Protein AF-A0AA43DAM7-F1 (afdb_monomer_lite)

Secondary structure (DSSP, 8-state):
-TT-PPPP------SS--TT-SGGG-SSTT---HHHHHHHHHS---SS---SSSSHHHHHHHHHHS--HHHH---SSSPPPPTT---HHHHHHHTT---EEEEE--SSSS--PPPTT-SEEEEESTT---SS--

Structure (mmCIF, N/CA/C/O backbone):
data_AF-A0AA43DAM7-F1
#
_entry.id   AF-A0AA43DAM7-F1
#
loop_
_atom_site.group_PDB
_atom_site.id
_atom_site.type_symbol
_atom_site.label_atom_id
_atom_site.label_alt_id
_atom_site.label_comp_id
_atom_site.label_asym_id
_atom_site.label_entity_id
_atom_site.label_seq_id
_atom_site.pdbx_PDB_ins_code
_atom_site.Cartn_x
_atom_site.Cartn_y
_atom_site.Cartn_z
_atom_site.occupancy
_atom_site.B_iso_or_equiv
_atom_site.auth_seq_id
_atom_site.auth_comp_id
_atom_site.auth_asym_id
_atom_site.auth_atom_id
_atom_site.pdbx_PDB_model_num
ATOM 1 N N . MET A 1 1 ? -21.806 -18.574 -2.318 1.00 52.06 1 MET A N 1
ATOM 2 C CA . MET A 1 1 ? -22.701 -18.144 -1.225 1.00 52.06 1 MET A CA 1
ATOM 3 C C . MET A 1 1 ? -23.691 -17.160 -1.81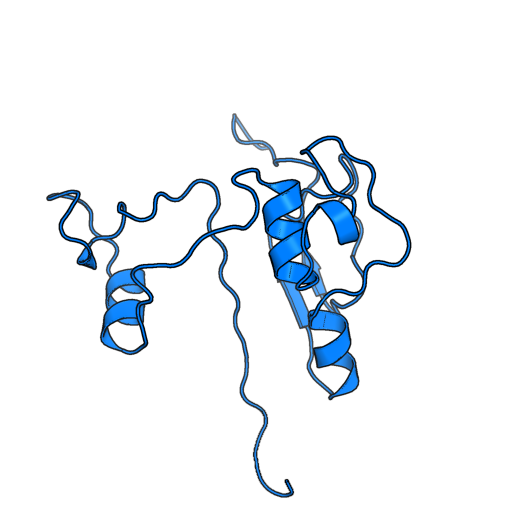8 1.00 52.06 1 MET A C 1
ATOM 5 O O . MET A 1 1 ? -23.328 -16.014 -2.046 1.00 52.06 1 MET A O 1
ATOM 9 N N . GLU A 1 2 ? -24.889 -17.624 -2.164 1.00 48.94 2 GLU A N 1
ATOM 10 C CA . GLU A 1 2 ? -25.984 -16.733 -2.562 1.00 48.94 2 GLU A CA 1
ATOM 11 C C . GLU A 1 2 ? -26.370 -15.842 -1.370 1.00 48.94 2 GLU A C 1
ATOM 13 O O . GLU A 1 2 ? -26.474 -16.324 -0.244 1.00 48.94 2 GLU A O 1
ATOM 18 N N . GLY A 1 3 ? -26.524 -14.535 -1.603 1.00 71.06 3 GLY A N 1
ATOM 19 C CA . GLY A 1 3 ? -27.057 -13.589 -0.613 1.00 71.06 3 GLY A CA 1
ATOM 20 C C . GLY A 1 3 ? -26.046 -12.773 0.207 1.00 71.06 3 GLY A C 1
ATOM 21 O O . GLY A 1 3 ? -26.466 -11.894 0.956 1.00 71.06 3 GLY A O 1
ATOM 22 N N . VAL A 1 4 ? -24.731 -12.978 0.064 1.00 78.06 4 VAL A N 1
ATOM 23 C CA . VAL A 1 4 ? -23.734 -12.118 0.734 1.00 78.06 4 VAL A CA 1
ATOM 24 C C . VAL A 1 4 ? -23.328 -10.979 -0.196 1.00 78.06 4 VAL A C 1
ATOM 26 O O . VAL A 1 4 ? -22.649 -11.203 -1.195 1.00 78.06 4 VAL A O 1
ATOM 29 N N . LYS A 1 5 ? -23.714 -9.742 0.145 1.00 84.25 5 LYS A N 1
ATOM 30 C CA . LYS A 1 5 ? -23.217 -8.545 -0.548 1.00 84.25 5 LYS A CA 1
ATOM 31 C C . LYS A 1 5 ? -21.695 -8.437 -0.337 1.00 84.25 5 LYS A C 1
ATOM 33 O O . LYS A 1 5 ? -21.269 -8.397 0.823 1.00 84.25 5 LYS A O 1
ATOM 38 N N . PRO A 1 6 ? -20.881 -8.364 -1.406 1.00 88.06 6 PRO A N 1
ATOM 39 C CA . PRO A 1 6 ? -19.442 -8.155 -1.284 1.00 88.06 6 PRO A CA 1
ATOM 40 C C . PRO A 1 6 ? -19.135 -6.890 -0.471 1.00 88.06 6 PRO A C 1
ATOM 42 O O . PRO A 1 6 ? -19.816 -5.870 -0.605 1.00 88.06 6 PRO A O 1
ATOM 45 N N . ARG A 1 7 ? -18.126 -6.955 0.405 1.00 94.81 7 ARG A N 1
ATOM 46 C CA . ARG A 1 7 ? -17.682 -5.789 1.183 1.00 94.81 7 ARG A CA 1
ATOM 47 C C . ARG A 1 7 ? -16.734 -4.943 0.350 1.00 94.81 7 ARG A C 1
ATOM 49 O O . ARG A 1 7 ? -15.878 -5.494 -0.335 1.00 94.81 7 ARG A O 1
ATOM 56 N N . ASN A 1 8 ? -16.829 -3.626 0.487 1.00 97.00 8 ASN A N 1
ATOM 57 C CA . ASN A 1 8 ? -15.812 -2.719 -0.035 1.00 97.00 8 ASN A CA 1
ATOM 58 C C . ASN A 1 8 ? -14.505 -2.901 0.748 1.00 97.00 8 ASN A C 1
ATOM 60 O O . ASN A 1 8 ? -14.533 -3.130 1.960 1.00 97.00 8 ASN A O 1
ATOM 64 N N . VAL A 1 9 ? -13.373 -2.771 0.060 1.00 97.12 9 VAL A N 1
ATOM 65 C CA . VAL A 1 9 ? -12.036 -2.868 0.653 1.00 97.12 9 VAL A CA 1
ATOM 66 C C . VAL A 1 9 ? -11.285 -1.581 0.341 1.00 97.12 9 VAL A C 1
ATOM 68 O O . VAL A 1 9 ? -11.194 -1.190 -0.817 1.00 97.12 9 VAL A O 1
ATOM 71 N N . ILE A 1 10 ? -10.745 -0.932 1.373 1.00 97.88 10 ILE A N 1
ATOM 72 C CA . ILE A 1 10 ? -9.830 0.204 1.234 1.00 97.88 10 ILE A CA 1
ATOM 73 C C . ILE A 1 10 ? -8.508 -0.221 1.862 1.00 97.88 10 ILE A C 1
ATOM 75 O O . ILE A 1 10 ? -8.455 -0.514 3.056 1.00 97.88 10 ILE A O 1
ATOM 79 N N . PHE A 1 11 ? -7.454 -0.273 1.051 1.00 97.88 11 PHE A N 1
ATOM 80 C CA . PHE A 1 11 ? -6.104 -0.577 1.507 1.00 97.88 11 PHE A CA 1
ATOM 81 C C . PHE A 1 11 ? -5.296 0.718 1.608 1.00 97.88 11 PHE A C 1
ATOM 83 O O . PHE A 1 11 ? -5.066 1.387 0.604 1.00 97.88 11 PHE A O 1
ATOM 90 N N . ILE A 1 12 ? -4.891 1.079 2.826 1.00 97.69 12 ILE A N 1
ATOM 91 C CA . ILE A 1 12 ? -4.122 2.296 3.107 1.00 97.69 12 ILE A CA 1
ATOM 92 C C . ILE A 1 12 ? -2.698 1.881 3.463 1.00 97.69 12 ILE A C 1
ATOM 94 O O . ILE A 1 12 ? -2.491 1.159 4.437 1.00 97.69 12 ILE A O 1
ATOM 98 N N . LEU A 1 13 ? -1.726 2.361 2.689 1.00 97.06 13 LEU A N 1
ATOM 99 C CA . LEU A 1 13 ? -0.305 2.111 2.910 1.00 97.06 13 LEU A CA 1
ATOM 100 C C . LEU A 1 13 ? 0.435 3.438 3.086 1.00 97.06 13 LEU A C 1
ATOM 102 O O . LEU A 1 13 ? 0.526 4.235 2.153 1.00 97.06 13 LEU A O 1
ATOM 106 N N . SER A 1 14 ? 0.981 3.658 4.277 1.00 95.62 14 SER A N 1
ATOM 107 C CA . SER A 1 14 ? 1.918 4.748 4.560 1.00 95.62 14 SER A CA 1
ATOM 108 C C . SER A 1 14 ? 3.338 4.384 4.113 1.00 95.62 14 SER A C 1
ATOM 110 O O . SER A 1 14 ? 3.696 3.207 4.102 1.00 95.62 14 SER A O 1
ATOM 112 N N . ASP A 1 15 ? 4.159 5.386 3.799 1.00 94.31 15 ASP A N 1
ATOM 113 C CA . ASP A 1 15 ? 5.580 5.207 3.464 1.00 94.31 15 ASP A CA 1
ATOM 114 C C . ASP A 1 15 ? 6.468 5.723 4.605 1.00 94.31 15 ASP A C 1
ATOM 116 O O . ASP A 1 15 ? 6.137 6.737 5.220 1.00 94.31 15 ASP A O 1
ATOM 120 N N . ASP A 1 16 ? 7.539 4.994 4.925 1.00 94.06 16 ASP A N 1
ATOM 121 C CA . ASP A 1 16 ? 8.485 5.254 6.031 1.00 94.06 16 ASP A CA 1
ATOM 122 C C . ASP A 1 16 ? 7.869 5.504 7.427 1.00 94.06 16 ASP A C 1
ATOM 124 O O . ASP A 1 16 ? 8.524 5.974 8.365 1.00 94.06 16 ASP A O 1
ATOM 128 N N . HIS A 1 17 ? 6.603 5.130 7.620 1.00 95.94 17 HIS A N 1
ATOM 129 C CA . HIS A 1 17 ? 5.926 5.253 8.905 1.00 95.94 17 HIS A CA 1
ATOM 130 C C . HIS A 1 17 ? 6.406 4.163 9.866 1.00 95.94 17 HIS A C 1
ATOM 132 O O . HIS A 1 17 ? 6.115 2.978 9.707 1.00 95.94 17 HIS A O 1
ATOM 138 N N . ARG A 1 18 ? 7.130 4.571 10.908 1.00 94.94 18 ARG A N 1
ATOM 139 C CA . ARG A 1 18 ? 7.566 3.679 11.987 1.00 94.94 18 ARG A CA 1
ATOM 140 C C . ARG A 1 18 ? 6.392 3.036 12.733 1.00 94.94 18 ARG A C 1
ATOM 142 O O . ARG A 1 18 ? 5.425 3.706 13.091 1.00 94.94 18 ARG A O 1
ATOM 149 N N . PHE A 1 19 ? 6.564 1.767 13.102 1.00 95.00 19 PHE A N 1
ATOM 150 C CA . PHE A 1 19 ? 5.578 0.971 13.846 1.00 95.00 19 PHE A CA 1
ATOM 151 C C . PHE A 1 19 ? 5.177 1.561 15.212 1.00 95.00 19 PHE A C 1
ATOM 153 O O . PHE A 1 19 ? 4.115 1.234 15.735 1.00 95.00 19 PHE A O 1
ATOM 160 N N . ASP A 1 20 ? 6.025 2.392 15.823 1.00 95.19 20 ASP A N 1
ATOM 161 C CA . ASP A 1 20 ? 5.788 2.998 17.134 1.00 95.19 20 ASP A CA 1
ATOM 162 C C . ASP A 1 20 ? 5.254 4.435 17.060 1.00 95.19 20 ASP A C 1
ATOM 164 O O . ASP A 1 20 ? 4.887 5.003 18.087 1.00 95.19 20 ASP A O 1
ATOM 168 N N . PHE A 1 21 ? 5.146 5.015 15.864 1.00 97.12 21 PHE A N 1
ATOM 169 C CA . PHE A 1 21 ? 4.784 6.417 15.668 1.00 97.12 21 PHE A CA 1
ATOM 170 C C . PHE A 1 21 ? 3.278 6.595 15.430 1.00 97.12 21 PHE A C 1
ATOM 172 O O . PHE A 1 21 ? 2.851 7.198 14.452 1.00 97.12 21 PHE A O 1
ATOM 179 N N . MET A 1 22 ? 2.448 6.057 16.324 1.00 96.81 22 MET A N 1
ATOM 180 C CA . MET A 1 22 ? 0.989 6.240 16.333 1.00 96.81 22 MET A CA 1
ATOM 181 C C . MET A 1 22 ? 0.534 6.537 17.764 1.00 96.81 22 MET A C 1
ATOM 183 O O . MET A 1 22 ? 1.056 5.946 18.705 1.00 96.81 22 MET A O 1
ATOM 187 N N . GLY A 1 23 ? -0.426 7.443 17.946 1.00 97.62 23 GLY A N 1
ATOM 188 C CA . GLY A 1 23 ? -0.879 7.933 19.253 1.00 97.62 23 GLY A CA 1
ATOM 189 C C . GLY A 1 23 ? -1.267 6.810 20.216 1.00 97.62 23 GLY A C 1
ATOM 190 O O . GLY A 1 23 ? -0.796 6.778 21.353 1.00 97.62 23 GLY A O 1
ATOM 191 N N . PHE A 1 24 ? -2.033 5.822 19.742 1.00 96.88 24 PHE A N 1
ATOM 192 C CA . PHE A 1 24 ? -2.459 4.683 20.564 1.00 96.88 24 PHE A CA 1
ATOM 193 C C . PHE A 1 24 ? -1.310 3.788 21.074 1.00 96.88 24 PHE A C 1
ATOM 195 O O . PHE A 1 24 ? -1.527 3.004 21.999 1.00 96.88 24 PHE A O 1
ATOM 202 N N . THR A 1 25 ? -0.092 3.874 20.517 1.00 96.56 25 THR A N 1
ATOM 203 C CA . THR A 1 25 ? 1.062 3.099 21.017 1.00 96.56 25 THR A CA 1
ATOM 204 C C . THR A 1 25 ? 1.627 3.678 22.315 1.00 96.56 25 THR A C 1
ATOM 206 O O . THR A 1 25 ? 2.347 2.979 23.033 1.00 96.56 25 THR A O 1
ATOM 209 N N . GLY A 1 26 ? 1.353 4.958 22.599 1.00 96.50 26 GLY A N 1
ATOM 210 C CA . GLY A 1 26 ? 1.883 5.688 23.751 1.00 96.50 26 GLY A CA 1
ATOM 211 C C . GLY A 1 26 ? 3.402 5.907 23.733 1.00 96.50 26 GLY A C 1
ATOM 212 O O . GLY A 1 26 ? 3.965 6.306 24.750 1.00 96.50 26 GLY A O 1
ATOM 213 N N . LYS A 1 27 ? 4.096 5.631 22.618 1.00 96.94 27 LYS A N 1
ATOM 214 C CA . LYS A 1 27 ? 5.569 5.718 22.534 1.00 96.94 27 LYS A CA 1
ATOM 215 C C . LYS A 1 27 ? 6.089 7.136 22.328 1.00 96.94 27 LYS A C 1
ATOM 217 O O . LYS A 1 27 ? 7.190 7.446 22.773 1.00 96.94 27 LYS A O 1
ATOM 222 N N . VAL A 1 28 ? 5.296 7.996 21.693 1.00 97.50 28 VAL A N 1
ATOM 223 C CA . VAL A 1 28 ? 5.614 9.411 21.476 1.00 97.50 28 VAL A CA 1
ATOM 224 C C . VAL A 1 28 ? 4.561 10.255 22.204 1.00 97.50 28 VAL A C 1
ATOM 226 O O . VAL A 1 28 ? 3.445 10.368 21.701 1.00 97.50 28 VAL A O 1
ATOM 229 N N . PRO A 1 29 ? 4.871 10.842 23.380 1.00 95.81 29 PRO A N 1
ATOM 230 C CA . PRO A 1 29 ? 3.854 11.405 24.281 1.00 95.81 29 PRO A CA 1
ATOM 231 C C . PRO A 1 29 ? 2.983 12.523 23.696 1.00 95.81 29 PRO A C 1
ATOM 233 O O . PRO A 1 29 ? 1.854 12.727 24.131 1.00 95.81 29 PRO A O 1
ATOM 236 N N . TRP A 1 30 ? 3.509 13.271 22.727 1.00 96.94 30 TRP A N 1
ATOM 237 C CA . TRP A 1 30 ? 2.831 14.412 22.106 1.00 96.94 30 TRP A CA 1
ATOM 238 C C . TRP A 1 30 ? 2.140 14.065 20.781 1.00 96.94 30 TRP A C 1
ATOM 240 O O . TRP A 1 30 ? 1.457 14.918 20.210 1.00 96.94 30 TRP A O 1
ATOM 250 N N . LEU A 1 31 ? 2.315 12.843 20.271 1.00 97.94 31 LEU A N 1
ATOM 251 C CA . LEU A 1 31 ? 1.796 12.451 18.969 1.00 97.94 31 LEU A CA 1
ATOM 252 C C . LEU A 1 31 ? 0.285 12.213 19.030 1.00 97.94 31 LEU A C 1
ATOM 254 O O . LEU A 1 31 ? -0.206 11.429 19.838 1.00 97.94 31 LEU A O 1
ATOM 258 N N . LYS A 1 32 ? -0.449 12.865 18.126 1.00 97.69 32 LYS A N 1
ATOM 259 C CA . LYS A 1 32 ? -1.900 12.717 17.989 1.00 97.69 32 LYS A CA 1
ATOM 260 C C . LYS A 1 32 ? -2.233 12.182 16.602 1.00 97.69 32 LYS A C 1
ATOM 262 O O . LYS A 1 32 ? -2.019 12.875 15.612 1.00 97.69 32 LYS A O 1
ATOM 267 N N . THR A 1 33 ? -2.804 10.981 16.537 1.00 98.06 33 THR A N 1
ATOM 268 C CA . THR A 1 33 ? -3.259 10.350 15.286 1.00 98.06 33 THR A CA 1
ATOM 269 C C . THR A 1 33 ? -4.706 9.871 15.420 1.00 98.06 33 THR A C 1
ATOM 271 O O . THR A 1 33 ? -4.974 8.681 15.261 1.00 98.06 33 THR A O 1
ATOM 274 N N . PRO A 1 34 ? -5.673 10.772 15.690 1.00 98.12 34 PRO A N 1
ATOM 275 C CA . PRO A 1 34 ? -7.020 10.391 16.132 1.00 98.12 34 PRO A CA 1
ATOM 276 C C . PRO A 1 34 ? -7.742 9.431 15.173 1.00 98.12 34 PRO A C 1
ATOM 278 O O . PRO A 1 34 ? -8.479 8.556 15.617 1.00 98.12 34 PRO A O 1
ATOM 281 N N . ASN A 1 35 ? -7.500 9.541 13.863 1.00 98.31 35 ASN A N 1
ATOM 282 C CA . ASN A 1 35 ? -8.085 8.635 12.872 1.00 98.31 35 ASN A CA 1
ATOM 283 C C . ASN A 1 35 ? -7.468 7.227 12.910 1.00 98.31 35 ASN A C 1
ATOM 285 O O . ASN A 1 35 ? -8.198 6.247 12.796 1.00 98.31 35 ASN A O 1
ATOM 289 N N . MET A 1 36 ? -6.152 7.109 13.106 1.00 97.69 36 MET A N 1
ATOM 290 C CA . MET A 1 36 ? -5.486 5.808 13.254 1.00 97.69 36 MET A CA 1
ATOM 291 C C . MET A 1 36 ? -5.826 5.167 14.600 1.00 97.69 36 MET A C 1
ATOM 293 O O . MET A 1 36 ? -6.082 3.969 14.666 1.00 97.69 36 MET A O 1
ATOM 297 N N . ASP A 1 37 ? -5.908 5.980 15.654 1.00 98.06 37 ASP A N 1
ATOM 298 C CA . ASP A 1 37 ? -6.307 5.537 16.989 1.00 98.06 37 ASP A CA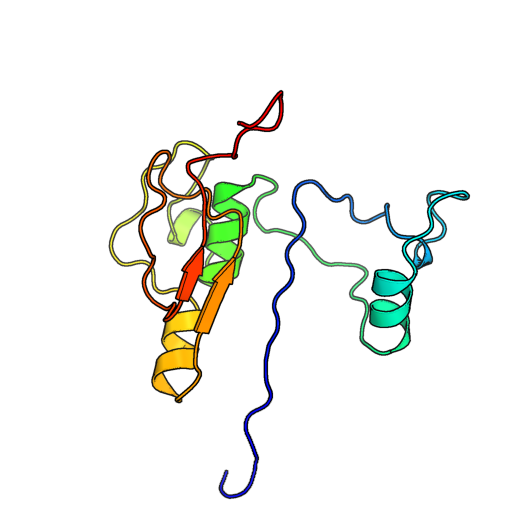 1
ATOM 299 C C . ASP A 1 37 ? -7.744 4.991 16.963 1.00 98.06 37 ASP A C 1
ATOM 301 O O . ASP A 1 37 ? -8.035 3.961 17.572 1.00 98.06 37 ASP A O 1
ATOM 305 N N . ARG A 1 38 ? -8.635 5.630 16.189 1.00 98.44 38 ARG A N 1
ATOM 306 C CA . ARG A 1 38 ? -9.992 5.135 15.937 1.00 98.44 38 ARG A CA 1
ATOM 307 C C . ARG A 1 38 ? -9.990 3.791 15.209 1.00 98.44 38 ARG A C 1
ATOM 309 O O . ARG A 1 38 ? -10.677 2.881 15.659 1.00 98.44 38 ARG A O 1
ATOM 316 N N . LEU A 1 39 ? -9.197 3.637 14.143 1.00 97.69 39 LEU A N 1
ATOM 317 C CA . LEU A 1 39 ? -9.068 2.359 13.423 1.00 97.69 39 LEU A CA 1
ATOM 318 C C . LEU A 1 39 ? -8.556 1.233 14.335 1.00 97.69 39 LEU A C 1
ATOM 320 O O . LEU A 1 39 ? -9.069 0.120 14.273 1.00 97.69 39 LEU A O 1
ATOM 324 N N . ALA A 1 40 ? -7.586 1.520 15.207 1.00 97.00 40 ALA A N 1
ATOM 325 C CA . ALA A 1 40 ? -7.069 0.547 16.165 1.00 97.00 40 ALA A CA 1
ATOM 326 C C . ALA A 1 40 ? -8.111 0.162 17.232 1.00 97.00 40 ALA A C 1
ATOM 328 O O . ALA A 1 40 ? -8.195 -1.003 17.610 1.00 97.00 40 ALA A O 1
ATOM 329 N N . LYS A 1 41 ? -8.914 1.127 17.702 1.00 98.06 41 LYS A N 1
ATOM 330 C CA . LYS A 1 41 ? -9.962 0.916 18.715 1.00 98.06 41 LYS A CA 1
ATOM 331 C C . LYS A 1 41 ? -11.191 0.179 18.172 1.00 98.06 41 LYS A C 1
ATOM 333 O O . LYS A 1 41 ? -11.777 -0.625 18.889 1.00 98.06 41 LYS A O 1
ATOM 338 N N . GLU A 1 42 ? -11.612 0.495 16.950 1.00 98.50 42 GLU A N 1
ATOM 339 C CA . GLU A 1 42 ? -12.821 -0.053 16.310 1.00 98.50 42 GLU A CA 1
ATOM 340 C C . GLU A 1 42 ? -12.534 -1.318 15.481 1.00 98.50 42 GLU A C 1
ATOM 342 O O . GLU A 1 42 ? -13.464 -1.972 15.009 1.00 98.50 42 GLU A O 1
ATOM 347 N N . GLY A 1 43 ? -11.257 -1.660 15.291 1.00 97.06 43 GLY A N 1
ATOM 348 C CA . GLY A 1 43 ? -10.805 -2.775 14.467 1.00 97.06 43 GLY A CA 1
ATOM 349 C C . GLY A 1 43 ? -9.873 -3.733 15.205 1.00 97.06 43 GLY A C 1
ATOM 350 O O . GLY A 1 43 ? -10.066 -4.056 16.376 1.00 97.06 43 GLY A O 1
ATOM 351 N N . ALA A 1 44 ? -8.862 -4.219 14.486 1.00 97.00 44 ALA A N 1
ATOM 352 C CA . ALA A 1 44 ? -7.845 -5.118 15.012 1.00 97.00 44 ALA A CA 1
ATOM 353 C C . ALA A 1 44 ? -6.451 -4.509 14.831 1.00 97.00 44 ALA A C 1
ATOM 355 O O . ALA A 1 44 ? -6.124 -3.992 13.763 1.00 97.00 44 ALA A O 1
ATOM 356 N N . TYR A 1 45 ? -5.619 -4.616 15.867 1.00 95.81 45 TYR A N 1
ATOM 357 C CA . TYR A 1 45 ? -4.222 -4.195 15.840 1.00 95.81 45 TYR A CA 1
ATOM 358 C C . TYR A 1 45 ? -3.288 -5.400 15.963 1.00 95.81 45 TYR A C 1
ATOM 360 O O . TYR A 1 45 ? -3.327 -6.147 16.942 1.00 95.81 45 TYR A O 1
ATOM 368 N N . PHE A 1 46 ? -2.404 -5.556 14.981 1.00 96.56 46 PHE A N 1
ATOM 369 C CA . PHE A 1 46 ? -1.414 -6.625 14.937 1.00 96.56 46 PHE A CA 1
ATOM 370 C C . PHE A 1 46 ? -0.055 -6.097 15.396 1.00 96.56 46 PHE A C 1
ATOM 372 O O . PHE A 1 46 ? 0.720 -5.558 14.606 1.00 96.56 46 PHE A O 1
ATOM 379 N N . ARG A 1 47 ? 0.252 -6.288 16.684 1.00 94.06 47 ARG A N 1
ATOM 380 C CA . ARG A 1 47 ? 1.506 -5.824 17.308 1.00 94.06 47 ARG A CA 1
ATOM 381 C C . ARG A 1 47 ? 2.772 -6.350 16.620 1.00 94.06 47 ARG A C 1
ATOM 383 O O . ARG A 1 47 ? 3.790 -5.671 16.633 1.00 94.06 47 ARG A O 1
ATOM 390 N N . ASN A 1 48 ? 2.699 -7.552 16.052 1.00 96.25 48 ASN A N 1
ATOM 391 C CA . ASN A 1 48 ? 3.822 -8.256 15.438 1.00 96.25 48 ASN A CA 1
ATOM 392 C C . ASN A 1 48 ? 3.574 -8.429 13.933 1.00 96.25 48 ASN A C 1
ATOM 394 O O . ASN A 1 48 ? 3.351 -9.541 13.461 1.00 96.25 48 ASN A O 1
ATOM 398 N N . THR A 1 49 ? 3.572 -7.315 13.200 1.00 95.81 49 THR A N 1
ATOM 399 C CA . THR A 1 49 ? 3.477 -7.300 11.733 1.00 95.81 49 THR A CA 1
ATOM 400 C C . THR A 1 49 ? 4.833 -6.928 11.156 1.00 95.81 49 THR A C 1
ATOM 402 O O . THR A 1 49 ? 5.415 -5.923 11.561 1.00 95.81 49 THR A O 1
ATOM 405 N N . PHE A 1 50 ? 5.332 -7.721 10.212 1.00 97.00 50 PHE A N 1
ATOM 406 C CA . PHE A 1 50 ? 6.648 -7.526 9.612 1.00 97.00 50 PHE A CA 1
ATOM 407 C C . PHE A 1 50 ? 6.534 -7.491 8.094 1.00 97.00 50 PHE A C 1
ATOM 409 O O . PHE A 1 50 ? 5.790 -8.269 7.499 1.00 97.00 50 PHE A O 1
ATOM 416 N N . VAL A 1 51 ? 7.308 -6.606 7.473 1.00 96.62 51 VAL A N 1
ATOM 417 C CA . VAL A 1 51 ? 7.574 -6.673 6.036 1.00 96.62 51 VAL A CA 1
ATOM 418 C C . VAL A 1 51 ? 8.609 -7.761 5.763 1.00 96.62 51 VAL A C 1
ATOM 420 O O . VAL A 1 51 ? 9.493 -8.014 6.580 1.00 96.62 51 VAL A O 1
ATOM 423 N N . THR A 1 52 ? 8.517 -8.394 4.600 1.00 95.75 52 THR A N 1
ATOM 424 C CA . THR A 1 52 ? 9.491 -9.393 4.131 1.00 95.75 52 THR A CA 1
ATOM 425 C C . THR A 1 52 ? 10.829 -8.756 3.750 1.00 95.75 52 THR A C 1
ATOM 427 O O . THR A 1 52 ? 11.871 -9.402 3.803 1.00 95.75 52 THR A O 1
ATOM 430 N N . THR A 1 53 ? 10.818 -7.482 3.355 1.00 95.25 53 THR A N 1
ATOM 431 C CA . THR A 1 53 ? 12.004 -6.687 3.026 1.00 95.25 53 THR A CA 1
ATOM 432 C C . THR A 1 53 ? 11.743 -5.235 3.414 1.00 95.25 53 THR A C 1
ATOM 434 O O . THR A 1 53 ? 10.747 -4.648 2.998 1.00 95.25 53 THR A O 1
ATOM 437 N N . SER A 1 54 ? 12.625 -4.639 4.218 1.00 95.31 54 SER A N 1
ATOM 438 C CA . SER A 1 54 ? 12.505 -3.259 4.709 1.00 95.31 54 SER A CA 1
ATOM 439 C C . SER A 1 54 ? 13.016 -2.236 3.687 1.00 95.31 54 SER A C 1
ATOM 441 O O . SER A 1 54 ? 13.932 -1.468 3.971 1.00 95.31 54 SER A O 1
ATOM 443 N N . LEU A 1 55 ? 12.452 -2.276 2.477 1.00 94.25 55 LEU A N 1
ATOM 444 C CA . LEU A 1 55 ? 12.761 -1.374 1.366 1.00 94.25 55 LEU A CA 1
ATOM 445 C C . LEU A 1 55 ? 11.513 -1.189 0.478 1.00 94.25 55 LEU A C 1
ATOM 447 O O . LEU A 1 55 ? 10.714 -2.114 0.335 1.00 94.25 55 LEU A O 1
ATOM 451 N N . CYS A 1 56 ? 11.323 0.005 -0.090 1.00 93.06 56 CYS A N 1
ATOM 452 C CA . CYS A 1 56 ? 10.048 0.439 -0.671 1.00 93.06 56 CYS A CA 1
ATOM 453 C C . CYS A 1 56 ? 9.515 -0.484 -1.785 1.00 93.06 56 CYS A C 1
ATOM 455 O O . CYS A 1 56 ? 8.432 -1.049 -1.636 1.00 93.06 56 CYS A O 1
ATOM 457 N N . SER A 1 57 ? 10.242 -0.627 -2.898 1.00 94.06 57 SER A N 1
ATOM 458 C CA . SER A 1 57 ? 9.812 -1.418 -4.061 1.00 94.06 57 SER A CA 1
ATOM 459 C C . SER A 1 57 ? 9.607 -2.904 -3.738 1.00 94.06 57 SER A C 1
ATOM 461 O O . SER A 1 57 ? 8.516 -3.406 -4.020 1.00 94.06 57 SER A O 1
ATOM 463 N N . PRO A 1 58 ? 10.553 -3.618 -3.088 1.00 95.25 58 PRO A N 1
ATOM 464 C CA . PRO A 1 58 ? 10.341 -5.024 -2.739 1.00 95.25 58 PRO A CA 1
ATOM 465 C C . PRO A 1 58 ? 9.184 -5.226 -1.750 1.00 95.25 58 PRO A C 1
ATOM 467 O O . PRO A 1 58 ? 8.411 -6.168 -1.904 1.00 95.25 58 PRO A O 1
ATOM 470 N N . SER A 1 59 ? 9.003 -4.329 -0.770 1.00 96.69 59 SER A N 1
ATOM 471 C CA . SER A 1 59 ? 7.877 -4.404 0.173 1.00 96.69 59 SER A CA 1
ATOM 472 C C . SER A 1 59 ? 6.527 -4.251 -0.538 1.00 96.69 59 SER A C 1
ATOM 474 O O . SER A 1 59 ? 5.615 -5.055 -0.331 1.00 96.69 59 SER A O 1
ATOM 476 N N . ARG A 1 60 ? 6.403 -3.265 -1.442 1.00 95.94 60 ARG A N 1
ATOM 477 C CA . ARG A 1 60 ? 5.190 -3.049 -2.252 1.00 95.94 60 ARG A CA 1
ATOM 478 C C . ARG A 1 60 ? 4.902 -4.244 -3.163 1.00 95.94 60 ARG A C 1
ATOM 480 O O . ARG A 1 60 ? 3.757 -4.691 -3.215 1.00 95.94 60 ARG A O 1
ATOM 487 N N . ALA A 1 61 ? 5.928 -4.803 -3.805 1.00 95.69 61 ALA A N 1
ATOM 488 C CA . ALA A 1 61 ? 5.803 -6.006 -4.626 1.00 95.69 61 ALA A CA 1
ATOM 489 C C . ALA A 1 61 ? 5.279 -7.193 -3.808 1.00 95.69 61 ALA A C 1
ATOM 491 O O . ALA A 1 61 ? 4.328 -7.857 -4.228 1.00 95.69 61 ALA A O 1
ATOM 492 N N . SER A 1 62 ? 5.834 -7.421 -2.613 1.00 97.19 62 SER A N 1
ATOM 493 C CA . SER A 1 62 ? 5.378 -8.479 -1.706 1.00 97.19 62 SER A CA 1
ATOM 494 C C . SER A 1 62 ? 3.919 -8.282 -1.273 1.00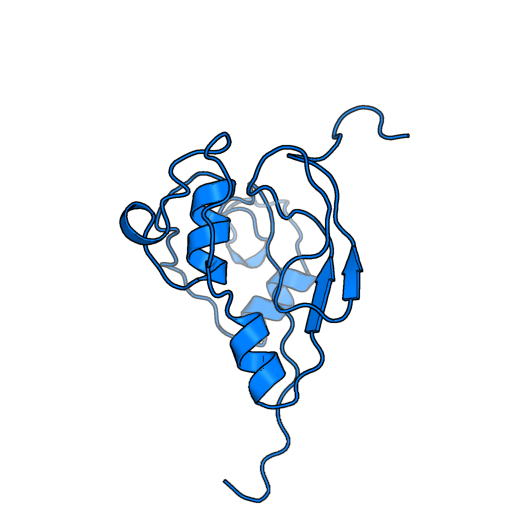 97.19 62 SER A C 1
ATOM 496 O O . SER A 1 62 ? 3.144 -9.233 -1.303 1.00 97.19 62 SER A O 1
ATOM 498 N N . ILE A 1 63 ? 3.505 -7.053 -0.939 1.00 97.25 63 ILE A N 1
ATOM 499 C CA . ILE A 1 63 ? 2.108 -6.732 -0.588 1.00 97.25 63 ILE A CA 1
ATOM 500 C C . ILE A 1 63 ? 1.160 -7.023 -1.756 1.00 97.25 63 ILE A C 1
ATOM 502 O O . ILE A 1 63 ? 0.104 -7.625 -1.569 1.00 97.25 63 ILE A O 1
ATOM 506 N N . LEU A 1 64 ? 1.519 -6.581 -2.962 1.00 96.69 64 LEU A N 1
ATOM 507 C CA . LEU A 1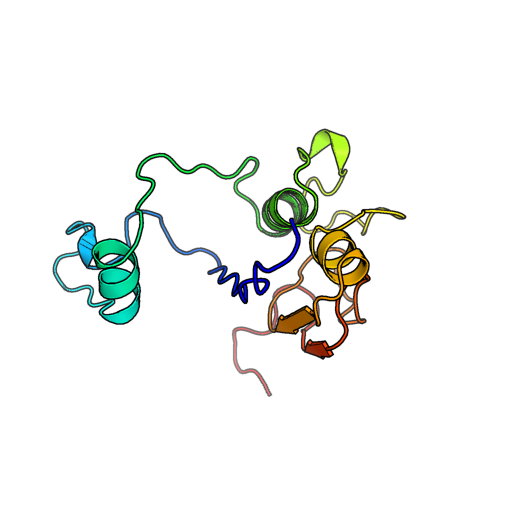 64 ? 0.633 -6.656 -4.120 1.00 96.69 64 LEU A CA 1
ATOM 508 C C . LEU A 1 64 ? 0.527 -8.069 -4.691 1.00 96.69 64 LEU A C 1
ATOM 510 O O . LEU A 1 64 ? -0.531 -8.428 -5.198 1.00 96.69 64 LEU A O 1
ATOM 514 N N . THR A 1 65 ? 1.594 -8.864 -4.617 1.00 97.19 65 THR A N 1
ATOM 515 C CA . THR A 1 65 ? 1.648 -10.215 -5.203 1.00 97.19 65 THR A CA 1
ATOM 516 C C . THR A 1 65 ? 1.423 -11.333 -4.186 1.00 97.19 65 THR A C 1
ATOM 518 O O . THR A 1 65 ? 1.045 -12.437 -4.571 1.00 97.19 65 THR A O 1
ATOM 521 N N . GLY A 1 66 ? 1.657 -11.075 -2.896 1.00 97.31 66 GLY A N 1
ATOM 522 C CA . GLY A 1 66 ? 1.682 -12.104 -1.852 1.00 97.31 66 GLY A CA 1
ATOM 523 C C . GLY A 1 66 ? 2.925 -13.003 -1.891 1.00 97.31 66 GLY A C 1
ATOM 524 O O . GLY A 1 66 ? 2.928 -14.060 -1.264 1.00 97.31 66 GLY A O 1
ATOM 525 N N . LEU A 1 67 ? 3.964 -12.620 -2.639 1.00 96.88 67 LEU A N 1
ATOM 526 C CA . LEU A 1 67 ? 5.183 -13.404 -2.842 1.00 96.88 67 LEU A CA 1
ATOM 527 C C . LEU A 1 67 ? 6.376 -12.811 -2.078 1.00 96.88 67 LEU A C 1
ATOM 529 O O . LEU A 1 67 ? 6.382 -11.632 -1.742 1.00 96.88 67 LEU A O 1
ATOM 533 N N . TYR A 1 68 ? 7.418 -13.613 -1.849 1.00 97.12 68 TYR A N 1
ATOM 534 C CA . TYR A 1 68 ? 8.712 -13.119 -1.365 1.00 97.12 68 TYR A CA 1
ATOM 535 C C . TYR A 1 68 ? 9.556 -12.544 -2.513 1.00 97.12 68 TYR A C 1
ATOM 537 O O . TYR A 1 68 ? 9.370 -12.902 -3.679 1.00 97.12 68 TYR A O 1
ATOM 545 N N . SER A 1 69 ? 10.553 -11.720 -2.177 1.00 95.06 69 SER A N 1
ATOM 546 C CA . SER A 1 69 ? 11.412 -11.037 -3.157 1.00 95.06 69 SER A CA 1
ATOM 547 C C . SER A 1 69 ? 12.209 -11.957 -4.072 1.00 95.06 69 SER A C 1
ATOM 549 O O . SER A 1 69 ? 12.388 -11.639 -5.243 1.00 95.06 69 SER A O 1
ATOM 551 N N . HIS A 1 70 ? 12.603 -13.141 -3.602 1.00 94.12 70 HIS A N 1
ATOM 552 C CA . HIS A 1 70 ? 13.248 -14.140 -4.457 1.00 94.12 70 HIS A CA 1
ATOM 553 C C . HIS A 1 70 ? 12.297 -14.745 -5.507 1.00 94.12 70 HIS A C 1
ATOM 555 O O . HIS A 1 70 ? 12.765 -15.302 -6.493 1.00 94.12 70 HIS A O 1
ATOM 561 N N . THR A 1 71 ? 10.977 -14.653 -5.308 1.00 95.56 71 THR A N 1
ATOM 562 C CA . THR A 1 71 ? 9.969 -15.146 -6.257 1.00 95.56 71 THR A CA 1
ATOM 563 C C . THR A 1 71 ? 9.516 -14.045 -7.210 1.00 95.56 71 THR A C 1
ATOM 565 O O . THR A 1 71 ? 9.435 -14.279 -8.410 1.00 95.56 71 THR A O 1
ATOM 568 N N . HIS A 1 72 ? 9.223 -12.846 -6.691 1.00 94.94 72 HIS A N 1
ATOM 569 C CA . HIS A 1 72 ? 8.761 -11.725 -7.513 1.00 94.94 72 HIS A CA 1
ATOM 570 C C . HIS A 1 72 ? 9.895 -10.875 -8.098 1.00 94.94 72 HIS A C 1
ATOM 572 O O . HIS A 1 72 ? 9.596 -9.892 -8.750 1.00 94.94 72 HIS A O 1
ATOM 578 N N . THR A 1 73 ? 11.163 -11.176 -7.803 1.00 94.19 73 THR A N 1
ATOM 579 C CA . THR A 1 73 ? 12.405 -10.606 -8.380 1.00 94.19 73 THR A CA 1
ATOM 580 C C . THR A 1 73 ? 12.635 -9.087 -8.304 1.00 94.19 73 THR A C 1
ATOM 582 O O . THR A 1 73 ? 13.745 -8.636 -8.576 1.00 94.19 73 THR A O 1
ATOM 585 N N . VAL A 1 74 ? 11.670 -8.286 -7.845 1.00 93.62 74 VAL A N 1
ATOM 586 C CA . VAL A 1 74 ? 11.898 -6.908 -7.366 1.00 93.62 74 VAL A CA 1
ATOM 587 C C . VAL A 1 74 ? 12.730 -6.968 -6.080 1.00 93.62 74 VAL A C 1
ATOM 589 O O . VAL A 1 74 ? 12.178 -7.149 -4.998 1.00 93.62 74 VAL A O 1
ATOM 592 N N . VAL A 1 75 ? 14.057 -6.897 -6.190 1.00 92.69 75 VAL A N 1
ATOM 593 C CA . VAL A 1 75 ? 14.992 -7.088 -5.059 1.00 92.69 75 VAL A CA 1
ATOM 594 C C . VAL A 1 75 ? 15.492 -5.785 -4.433 1.00 92.69 75 VAL A C 1
ATOM 596 O O . VAL A 1 75 ? 15.895 -5.783 -3.273 1.00 92.69 75 VAL A O 1
ATOM 599 N N . ASP A 1 76 ? 15.420 -4.675 -5.164 1.00 92.31 76 ASP A N 1
ATOM 600 C CA . ASP A 1 76 ? 15.775 -3.337 -4.694 1.00 92.31 76 ASP A CA 1
ATOM 601 C C . ASP A 1 76 ? 14.884 -2.262 -5.355 1.00 92.31 76 ASP A C 1
ATOM 603 O O . ASP A 1 7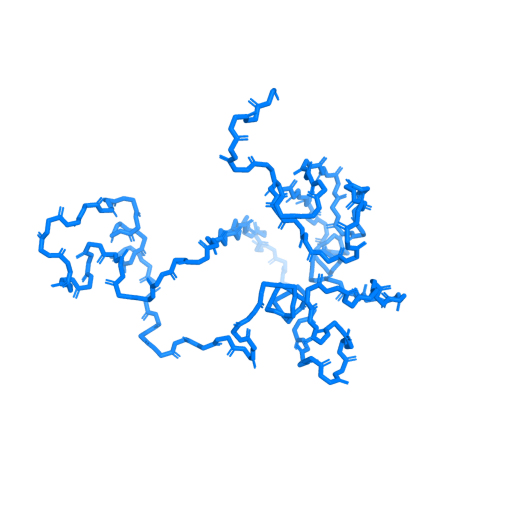6 ? 13.900 -2.587 -6.022 1.00 92.31 76 ASP A O 1
ATOM 607 N N . ASN A 1 77 ? 15.191 -0.978 -5.134 1.00 90.44 77 ASN A N 1
ATOM 608 C CA . ASN A 1 77 ? 14.411 0.142 -5.680 1.00 90.44 77 ASN A CA 1
ATOM 609 C C . ASN A 1 77 ? 14.731 0.489 -7.148 1.00 90.44 77 ASN A C 1
ATOM 611 O O . ASN A 1 77 ? 14.112 1.393 -7.702 1.00 90.44 77 ASN A O 1
ATOM 615 N N . GLN A 1 78 ? 15.731 -0.152 -7.749 1.00 88.56 78 GLN A N 1
ATOM 616 C CA . GLN A 1 78 ? 16.178 0.063 -9.130 1.00 88.56 78 GLN A CA 1
ATOM 617 C C . GLN A 1 78 ? 15.902 -1.157 -10.016 1.00 88.56 78 GLN A C 1
ATOM 619 O O . GLN A 1 78 ? 16.058 -1.083 -11.234 1.00 88.56 78 GLN A O 1
ATOM 624 N N . ALA A 1 79 ? 15.494 -2.276 -9.412 1.00 86.75 79 ALA A N 1
ATOM 625 C CA . ALA A 1 79 ? 15.148 -3.495 -10.107 1.00 86.75 79 ALA A CA 1
ATOM 626 C C . ALA A 1 79 ? 14.099 -3.202 -11.195 1.00 86.75 79 ALA A C 1
ATOM 628 O O . ALA A 1 79 ? 13.119 -2.485 -10.941 1.00 86.75 79 ALA A O 1
ATOM 629 N N . PRO A 1 80 ? 14.291 -3.748 -12.408 1.00 84.00 80 PRO A N 1
ATOM 630 C CA . PRO A 1 80 ? 13.319 -3.594 -13.475 1.00 84.00 80 PRO A CA 1
ATOM 631 C C . PRO A 1 80 ? 11.988 -4.217 -13.059 1.00 84.00 80 PRO A C 1
ATOM 633 O O . PRO A 1 80 ? 11.949 -5.156 -12.261 1.00 84.00 80 PRO A O 1
ATOM 636 N N . ASP A 1 81 ? 10.897 -3.709 -13.629 1.00 81.44 81 ASP A N 1
ATOM 637 C CA . ASP A 1 81 ? 9.582 -4.299 -13.409 1.00 81.44 81 ASP A CA 1
ATOM 638 C C . ASP A 1 81 ? 9.520 -5.691 -14.060 1.00 81.44 81 ASP A C 1
ATOM 640 O O . ASP A 1 81 ? 9.700 -5.801 -15.280 1.00 81.44 81 ASP A O 1
ATOM 644 N N . PRO A 1 82 ? 9.313 -6.768 -13.288 1.00 83.81 82 PRO A N 1
ATOM 645 C CA . PRO A 1 82 ? 9.286 -8.108 -13.837 1.00 83.81 82 PRO A CA 1
ATOM 646 C C . PRO A 1 82 ? 8.048 -8.294 -14.717 1.00 83.81 82 PRO A C 1
ATOM 648 O O . PRO A 1 82 ? 6.934 -7.941 -14.314 1.00 83.81 82 PRO A O 1
ATOM 651 N N . PRO A 1 83 ? 8.191 -8.909 -15.900 1.00 80.06 83 PRO A N 1
ATOM 652 C CA . PRO A 1 83 ? 7.034 -9.205 -16.724 1.00 80.06 83 PRO A CA 1
ATOM 653 C C . PRO A 1 83 ? 6.131 -10.228 -16.015 1.00 80.06 83 PRO A C 1
ATOM 655 O O . PRO A 1 83 ? 6.611 -11.182 -15.404 1.00 80.06 83 PRO A O 1
ATOM 658 N N . ASN A 1 84 ? 4.814 -10.075 -16.174 1.00 85.44 84 ASN A N 1
ATOM 659 C CA . ASN A 1 84 ? 3.788 -11.051 -15.773 1.00 85.44 84 ASN A CA 1
ATOM 660 C C . ASN A 1 84 ? 3.528 -11.217 -14.263 1.00 85.44 84 ASN A C 1
ATOM 662 O O . ASN A 1 84 ? 2.994 -12.250 -13.850 1.00 85.44 84 ASN A O 1
ATOM 666 N N . LEU A 1 85 ? 3.841 -10.224 -13.426 1.00 92.62 85 LEU A N 1
ATOM 667 C CA . LEU A 1 85 ? 3.367 -10.253 -12.040 1.00 92.62 85 LEU A CA 1
ATOM 668 C C . LEU A 1 85 ? 1.838 -10.139 -11.976 1.00 92.62 85 LEU A C 1
ATOM 670 O O . LEU A 1 85 ? 1.223 -9.282 -12.615 1.00 92.62 85 LEU A O 1
ATOM 674 N N . ILE A 1 86 ? 1.220 -10.998 -11.161 1.00 95.88 86 ILE A N 1
ATOM 675 C CA . ILE A 1 86 ? -0.212 -10.924 -10.878 1.00 95.88 86 ILE A CA 1
ATOM 676 C C . ILE A 1 86 ? -0.424 -10.243 -9.529 1.00 95.88 86 ILE A C 1
ATOM 678 O O . ILE A 1 86 ? -0.126 -10.812 -8.481 1.00 95.88 86 ILE A O 1
ATOM 682 N N . PHE A 1 87 ? -0.972 -9.031 -9.558 1.00 96.56 87 PHE A N 1
ATOM 683 C CA . PHE A 1 87 ? -1.362 -8.295 -8.356 1.00 96.56 87 PHE A CA 1
ATOM 684 C C . PHE A 1 87 ? -2.751 -8.699 -7.846 1.00 96.56 87 PHE A C 1
ATOM 686 O O . PHE A 1 87 ? -3.644 -8.999 -8.645 1.00 96.56 87 PHE A O 1
ATOM 693 N N . PHE A 1 88 ? -2.966 -8.643 -6.527 1.00 97.62 88 PHE A N 1
ATOM 694 C CA . PHE A 1 88 ? -4.238 -9.013 -5.903 1.00 97.62 88 PHE A CA 1
ATOM 695 C C . PHE A 1 88 ? -5.474 -8.286 -6.465 1.00 97.62 88 PHE A C 1
ATOM 697 O O . PHE A 1 88 ? -6.527 -8.926 -6.549 1.00 97.62 88 PHE A O 1
ATOM 704 N N . PRO A 1 89 ? -5.395 -7.013 -6.912 1.00 97.75 89 PRO A N 1
ATOM 705 C CA . PRO A 1 89 ? -6.538 -6.326 -7.505 1.00 97.75 89 PRO A CA 1
ATOM 706 C C . PRO A 1 89 ? -7.069 -7.003 -8.777 1.00 97.75 89 PRO A C 1
ATOM 708 O O . PRO A 1 89 ? -8.276 -7.014 -8.996 1.00 97.75 89 PRO A O 1
ATOM 711 N N . GLN A 1 90 ? -6.223 -7.698 -9.550 1.00 97.88 90 GLN A N 1
ATOM 712 C CA . GLN A 1 90 ? -6.686 -8.494 -10.699 1.00 97.88 90 GLN A CA 1
ATOM 713 C C . GLN A 1 90 ? -7.571 -9.673 -10.272 1.00 97.88 90 GLN A C 1
ATOM 715 O O . GLN A 1 90 ? -8.497 -10.043 -10.993 1.00 97.88 90 GLN A O 1
ATOM 720 N N . TYR A 1 91 ? -7.322 -10.276 -9.103 1.00 97.44 91 TYR A N 1
ATOM 721 C CA . TYR A 1 91 ? -8.225 -11.298 -8.562 1.00 97.44 91 TYR A CA 1
ATOM 722 C C . TYR A 1 91 ? -9.560 -10.689 -8.120 1.00 97.44 91 TYR A C 1
ATOM 724 O O . TYR A 1 91 ? -10.596 -11.322 -8.306 1.00 97.44 91 TYR A O 1
ATOM 732 N N . LEU A 1 92 ? -9.552 -9.460 -7.589 1.00 96.88 92 LEU A N 1
ATOM 733 C CA . LEU A 1 92 ? -10.774 -8.744 -7.212 1.00 96.88 92 LEU A CA 1
ATOM 734 C C . LEU A 1 92 ? -11.621 -8.383 -8.442 1.00 96.88 92 LEU A C 1
ATOM 736 O O . LEU A 1 92 ? -12.830 -8.622 -8.439 1.00 96.88 92 LEU A O 1
ATOM 740 N N . GLN A 1 93 ? -10.998 -7.896 -9.519 1.00 97.00 93 GLN A N 1
ATOM 741 C CA . GLN A 1 93 ? -11.693 -7.606 -10.779 1.00 97.00 93 GLN A CA 1
ATOM 742 C C . GLN A 1 93 ? -12.390 -8.850 -11.353 1.00 97.00 93 GLN A C 1
ATOM 744 O O . GLN A 1 93 ? -13.542 -8.771 -11.779 1.00 97.00 93 GLN A O 1
ATOM 749 N N . LYS A 1 94 ? -11.753 -10.031 -11.284 1.00 96.44 94 LYS A N 1
ATOM 750 C CA . LYS A 1 94 ? -12.356 -11.304 -11.737 1.00 96.44 94 LYS A CA 1
ATOM 751 C C . LYS A 1 94 ? -13.654 -11.667 -11.014 1.00 96.44 94 LYS A C 1
ATOM 753 O O . LYS A 1 94 ? -14.452 -12.420 -11.564 1.00 96.44 94 LYS A O 1
ATOM 758 N N . VAL A 1 95 ? -13.867 -11.158 -9.800 1.00 95.00 95 VAL A N 1
ATOM 759 C CA . VAL A 1 95 ? -15.089 -11.388 -9.012 1.00 95.00 95 VAL A CA 1
ATOM 760 C C . VAL A 1 95 ? -15.997 -10.153 -8.950 1.00 95.00 95 VAL A C 1
ATOM 762 O O . VAL A 1 95 ? -16.889 -10.084 -8.107 1.00 95.00 95 VAL A O 1
ATOM 765 N N . GLY A 1 96 ? -15.802 -9.196 -9.864 1.00 95.44 96 GLY A N 1
ATOM 766 C CA . GLY A 1 96 ? -16.716 -8.075 -10.097 1.00 95.44 96 GLY A CA 1
ATOM 767 C C . GLY A 1 96 ? -16.438 -6.815 -9.276 1.00 95.44 96 GLY A C 1
ATOM 768 O O . GLY A 1 96 ? -17.300 -5.939 -9.217 1.00 95.44 96 GLY A O 1
ATOM 769 N N . TYR A 1 97 ? -15.273 -6.701 -8.634 1.00 97.31 97 TYR A N 1
ATOM 770 C CA . TYR A 1 97 ? -14.885 -5.452 -7.979 1.00 97.31 97 TYR A CA 1
ATOM 771 C C . TYR A 1 97 ? -14.427 -4.416 -9.000 1.00 97.31 97 TYR A C 1
ATOM 773 O O . TYR A 1 97 ? -13.646 -4.723 -9.895 1.00 97.31 97 TYR A O 1
ATOM 781 N N . GLN A 1 98 ? -14.845 -3.173 -8.776 1.00 98.06 98 GLN A N 1
ATOM 782 C CA . GLN A 1 98 ? -14.167 -2.003 -9.321 1.00 98.06 98 GLN A CA 1
ATOM 783 C C . GLN A 1 98 ? -12.949 -1.696 -8.452 1.00 98.06 98 GLN A C 1
ATOM 785 O O . GLN A 1 98 ? -13.009 -1.773 -7.222 1.00 98.06 98 GLN A O 1
ATOM 790 N N . THR A 1 99 ? -11.840 -1.365 -9.093 1.00 98.44 99 THR A N 1
ATOM 791 C CA . THR A 1 99 ? -10.529 -1.229 -8.460 1.00 98.44 99 THR A CA 1
ATOM 792 C C . THR A 1 99 ? -9.897 0.101 -8.835 1.00 98.44 99 THR A C 1
ATOM 794 O O . THR A 1 99 ? -9.993 0.560 -9.971 1.00 98.44 99 THR A O 1
ATOM 797 N N . SER A 1 100 ? -9.256 0.756 -7.873 1.00 98.38 100 SER A N 1
ATOM 798 C CA . SER A 1 100 ? -8.638 2.063 -8.094 1.00 98.38 100 SER A CA 1
ATOM 799 C C . SER A 1 100 ? -7.340 2.178 -7.311 1.00 98.38 100 SER A C 1
ATOM 801 O O . SER A 1 100 ? -7.261 1.710 -6.173 1.00 98.38 100 SER A O 1
ATOM 803 N N . PHE A 1 101 ? -6.337 2.803 -7.919 1.00 98.06 101 PHE A N 1
ATOM 804 C CA . PHE A 1 101 ? -5.044 3.071 -7.302 1.00 98.06 101 PHE A CA 1
ATOM 805 C C . PHE A 1 101 ? -4.780 4.572 -7.233 1.00 98.06 101 PHE A C 1
ATOM 807 O O . PHE A 1 101 ? -4.956 5.276 -8.225 1.00 98.06 101 PHE A O 1
ATOM 814 N N . PHE A 1 102 ? -4.312 5.029 -6.072 1.00 97.25 102 PHE A N 1
ATOM 815 C CA . PHE A 1 102 ? -3.928 6.416 -5.831 1.00 97.25 102 PHE A CA 1
ATOM 816 C C . PHE A 1 102 ? -2.596 6.459 -5.077 1.00 97.25 102 PHE A C 1
ATOM 818 O O . PHE A 1 102 ? -2.468 5.872 -3.999 1.00 97.25 102 PHE A O 1
ATOM 825 N N . GLY A 1 103 ? -1.612 7.181 -5.611 1.00 94.75 103 GLY A N 1
ATOM 826 C CA . GLY A 1 103 ? -0.352 7.475 -4.929 1.00 94.75 103 GLY A CA 1
ATOM 827 C C . GLY A 1 103 ? 0.851 6.699 -5.464 1.00 94.75 103 GLY A C 1
ATOM 828 O O . GLY A 1 103 ? 1.055 6.592 -6.668 1.00 94.75 103 GLY A O 1
ATOM 829 N N . LYS A 1 104 ? 1.718 6.215 -4.569 1.00 93.88 104 LYS A N 1
ATOM 830 C CA . LYS A 1 104 ? 3.072 5.749 -4.913 1.00 93.88 104 LYS A CA 1
ATOM 831 C C . LYS A 1 104 ? 3.107 4.288 -5.375 1.00 93.88 104 LYS A C 1
ATOM 833 O O . LYS A 1 104 ? 2.936 3.389 -4.551 1.00 93.88 104 LYS A O 1
ATOM 838 N N . TRP A 1 105 ? 3.405 4.039 -6.653 1.00 93.06 105 TRP A N 1
ATOM 839 C CA . TRP A 1 105 ? 3.649 2.683 -7.171 1.00 93.06 105 TRP A CA 1
ATOM 840 C C . TRP A 1 105 ? 5.080 2.211 -6.904 1.00 93.06 105 TRP A C 1
ATOM 842 O O . TRP A 1 105 ? 5.295 1.226 -6.200 1.00 93.06 105 TRP A O 1
ATOM 852 N N . HIS A 1 106 ? 6.056 2.974 -7.405 1.00 87.75 106 HIS A N 1
ATOM 853 C CA . HIS A 1 106 ? 7.482 2.825 -7.111 1.00 87.75 106 HIS A CA 1
ATOM 854 C C . HIS A 1 106 ? 8.076 1.437 -7.438 1.00 87.75 106 HIS A C 1
ATOM 856 O O . HIS A 1 106 ? 9.029 1.011 -6.798 1.00 87.75 106 HIS A O 1
ATOM 862 N N . MET A 1 107 ? 7.540 0.728 -8.436 1.00 87.00 107 MET A N 1
ATOM 863 C CA . MET A 1 107 ? 8.164 -0.457 -9.049 1.00 87.00 107 MET A CA 1
ATOM 864 C C . MET A 1 107 ? 8.351 -0.193 -10.548 1.00 87.00 107 MET A C 1
ATOM 866 O O . MET A 1 107 ? 7.417 0.277 -11.200 1.00 87.00 107 MET A O 1
ATOM 870 N N . GLY A 1 108 ? 9.548 -0.455 -11.086 1.00 72.88 108 GLY A N 1
ATOM 871 C CA . GLY A 1 108 ? 9.867 -0.188 -12.497 1.00 72.88 108 GLY A CA 1
ATOM 872 C C . GLY A 1 108 ? 10.396 1.215 -12.817 1.00 72.88 108 GLY A C 1
ATOM 873 O O . GLY A 1 108 ? 10.380 1.604 -13.982 1.00 72.88 108 GLY A O 1
ATOM 874 N N . GLY A 1 109 ? 10.861 1.966 -11.811 1.00 69.00 109 GLY A N 1
ATOM 875 C CA . GLY A 1 109 ? 11.596 3.226 -11.989 1.00 69.00 109 GLY A CA 1
ATOM 876 C C . GLY A 1 109 ? 10.736 4.411 -12.438 1.00 69.00 109 GLY A C 1
ATOM 877 O O . GLY A 1 109 ? 10.151 5.103 -11.605 1.00 69.00 109 GLY A O 1
ATOM 878 N N . ASP A 1 110 ? 10.670 4.646 -13.749 1.00 72.69 110 ASP A N 1
ATOM 879 C CA . ASP A 1 110 ? 10.339 5.958 -14.335 1.00 72.69 110 ASP A CA 1
ATOM 880 C C . ASP A 1 110 ? 8.970 6.036 -15.028 1.00 72.69 110 ASP A C 1
ATOM 882 O O . ASP A 1 110 ? 8.631 7.056 -15.633 1.00 72.69 110 ASP A O 1
ATOM 886 N N . SER A 1 111 ? 8.175 4.969 -14.954 1.00 82.06 111 SER A N 1
ATOM 887 C CA . SER A 1 111 ? 6.819 4.931 -15.507 1.00 82.06 111 SER A CA 1
ATOM 888 C C . SER A 1 111 ? 5.772 5.160 -14.416 1.00 82.06 111 SER A C 1
ATOM 890 O O . SER A 1 111 ? 5.828 4.574 -13.331 1.00 82.06 111 SER A O 1
ATOM 892 N N . ASP A 1 112 ? 4.807 6.014 -14.734 1.00 86.75 112 ASP A N 1
ATOM 893 C CA . ASP A 1 112 ? 3.546 6.232 -14.031 1.00 86.75 112 ASP A CA 1
ATOM 894 C C . ASP A 1 112 ? 2.358 5.642 -14.806 1.00 86.75 112 ASP A C 1
ATOM 896 O O . ASP A 1 112 ? 1.209 5.977 -14.518 1.00 86.75 112 ASP A O 1
ATOM 900 N N . ASP A 1 113 ? 2.622 4.748 -15.763 1.00 90.88 113 ASP A N 1
ATOM 901 C CA . ASP A 1 113 ? 1.583 4.118 -16.569 1.00 90.88 113 ASP A CA 1
ATOM 902 C C . ASP A 1 113 ? 0.655 3.251 -15.700 1.00 90.88 113 ASP A C 1
ATOM 904 O O . ASP A 1 113 ? 1.110 2.616 -14.735 1.00 90.88 113 ASP A O 1
ATOM 908 N N . PRO A 1 114 ? -0.641 3.164 -16.059 1.00 93.00 114 PRO A N 1
ATOM 909 C CA . PRO A 1 114 ? -1.583 2.288 -15.385 1.00 93.00 114 PRO A CA 1
ATOM 910 C C . PRO A 1 114 ? -1.102 0.842 -15.311 1.00 93.00 114 PRO A C 1
ATOM 912 O O . PRO A 1 114 ? -0.579 0.275 -16.274 1.00 93.00 114 PRO A O 1
ATOM 915 N N . ARG A 1 115 ? -1.321 0.218 -14.153 1.00 92.69 115 ARG A N 1
ATOM 916 C CA . ARG A 1 115 ? -0.925 -1.169 -13.900 1.00 92.69 115 ARG A CA 1
ATOM 917 C C . ARG A 1 115 ? -2.120 -2.113 -13.994 1.00 92.69 115 ARG A C 1
ATOM 919 O O . ARG A 1 115 ? -3.239 -1.707 -13.677 1.00 92.69 115 ARG A O 1
ATOM 926 N N . PRO A 1 116 ? -1.909 -3.378 -14.401 1.00 93.69 116 PRO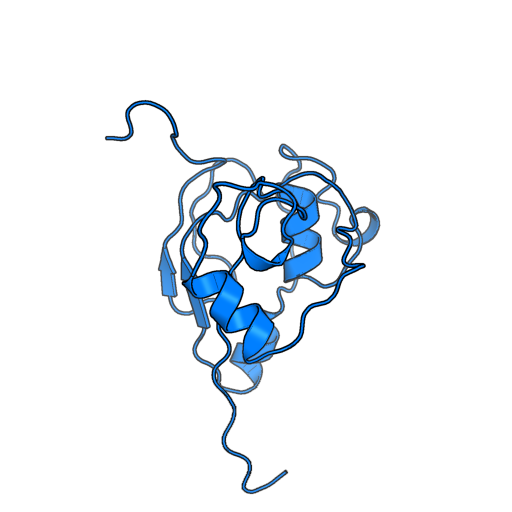 A N 1
ATOM 927 C CA . PRO A 1 116 ? -2.986 -4.357 -14.444 1.00 93.69 116 PRO A CA 1
ATOM 928 C C . PRO A 1 116 ? -3.687 -4.485 -13.089 1.00 93.69 116 PRO A C 1
ATOM 930 O O . PRO A 1 116 ? -3.032 -4.522 -12.046 1.00 93.69 116 PRO A O 1
ATOM 933 N N . GLY A 1 117 ? -5.014 -4.611 -13.101 1.00 95.88 117 GLY A N 1
ATOM 934 C CA . GLY A 1 117 ? -5.799 -4.754 -11.875 1.00 95.88 117 GLY A CA 1
ATOM 935 C C . GLY A 1 117 ? -6.417 -3.469 -11.339 1.00 95.88 117 GLY A C 1
ATOM 936 O O . GLY A 1 117 ? -6.913 -3.503 -10.220 1.00 95.88 117 GLY A O 1
ATOM 937 N N . PHE A 1 118 ? -6.367 -2.360 -12.081 1.00 97.50 118 PHE A N 1
ATOM 938 C CA . PHE A 1 118 ? -6.954 -1.088 -11.663 1.00 97.50 118 PHE A CA 1
ATOM 939 C C . PHE A 1 118 ? -7.775 -0.463 -12.794 1.00 97.50 118 PHE A C 1
ATOM 941 O O . PHE A 1 118 ? -7.248 -0.198 -13.870 1.00 97.50 118 PHE A O 1
ATOM 948 N N . ASP A 1 119 ? -9.060 -0.216 -12.540 1.00 98.06 119 ASP A N 1
ATOM 949 C CA . ASP A 1 119 ? -9.967 0.487 -13.459 1.00 98.06 119 ASP A CA 1
ATOM 950 C C . ASP A 1 119 ? -9.703 2.000 -13.473 1.00 98.06 119 ASP A C 1
ATOM 952 O O . ASP A 1 119 ? -9.921 2.668 -14.481 1.00 98.06 119 ASP A O 1
ATOM 956 N N . HIS A 1 120 ? -9.214 2.536 -12.351 1.00 98.25 120 HIS A N 1
ATOM 957 C CA . HIS A 1 120 ? -8.788 3.928 -12.208 1.00 98.25 120 HIS A CA 1
ATOM 958 C C . HIS A 1 120 ? -7.371 3.999 -11.650 1.00 98.25 120 HIS A C 1
ATOM 960 O O . HIS A 1 120 ? -7.035 3.279 -10.705 1.00 98.25 120 HIS A O 1
ATOM 966 N N . TRP A 1 121 ? -6.548 4.882 -12.206 1.00 97.38 121 TRP A N 1
ATOM 967 C CA . TRP A 1 121 ? -5.136 4.982 -11.863 1.00 97.38 121 TRP A CA 1
ATOM 968 C C . TRP A 1 121 ? -4.682 6.435 -11.783 1.00 97.38 121 TRP A C 1
ATOM 970 O O . TRP A 1 121 ? -4.673 7.150 -12.782 1.00 97.38 121 TRP A O 1
ATOM 980 N N . GLU A 1 122 ? -4.243 6.837 -10.595 1.00 95.69 122 GLU A N 1
ATOM 981 C CA . GLU A 1 122 ? -3.557 8.103 -10.356 1.00 95.69 122 GLU A CA 1
ATOM 982 C C . GLU A 1 122 ? -2.265 7.832 -9.583 1.00 95.69 122 GLU A C 1
ATOM 984 O O . GLU A 1 122 ? -2.270 7.526 -8.389 1.00 95.69 122 GLU A O 1
ATOM 989 N N . SER A 1 123 ? -1.131 7.922 -10.273 1.00 93.19 123 SER A N 1
ATOM 990 C CA . SER A 1 123 ? 0.189 7.703 -9.685 1.00 93.19 123 SER A CA 1
ATOM 991 C C . SER A 1 123 ? 1.186 8.749 -10.171 1.00 93.19 123 SER A C 1
ATOM 993 O O . SER A 1 123 ? 0.837 9.687 -10.881 1.00 93.19 123 SER A O 1
ATOM 995 N N . PHE A 1 124 ? 2.431 8.605 -9.737 1.00 90.69 124 PHE A N 1
ATOM 996 C CA . PHE A 1 124 ? 3.548 9.451 -10.114 1.00 90.69 124 PHE A CA 1
ATOM 997 C C . PHE A 1 124 ? 4.810 8.605 -10.269 1.00 90.69 124 PHE A C 1
ATOM 999 O O . PHE A 1 124 ? 4.943 7.528 -9.681 1.00 90.69 124 PHE A O 1
ATOM 1006 N N . LYS A 1 125 ? 5.755 9.126 -11.051 1.00 88.38 125 LYS A N 1
ATOM 1007 C CA . LYS A 1 125 ? 7.012 8.451 -11.378 1.00 88.38 125 LYS A CA 1
ATOM 1008 C C . LYS A 1 125 ? 7.915 8.309 -10.153 1.00 88.38 125 LYS A C 1
ATOM 1010 O O . LYS A 1 125 ? 8.047 9.232 -9.343 1.00 88.38 125 LYS A O 1
ATOM 1015 N N . GLY A 1 126 ? 8.577 7.159 -10.049 1.00 85.38 126 GLY A N 1
ATOM 1016 C CA . GLY A 1 126 ? 9.581 6.881 -9.027 1.00 85.38 126 GLY A CA 1
ATOM 1017 C C . GLY A 1 126 ? 9.096 7.108 -7.592 1.00 85.38 126 GLY A C 1
ATOM 1018 O O . GLY A 1 126 ? 8.067 6.589 -7.156 1.00 85.38 126 GLY A O 1
ATOM 1019 N N . GLN A 1 127 ? 9.891 7.864 -6.834 1.00 83.25 127 GLN A N 1
ATOM 1020 C CA . GLN A 1 127 ? 9.632 8.199 -5.431 1.00 83.25 127 GLN A CA 1
ATOM 1021 C C . GLN A 1 127 ? 8.663 9.383 -5.259 1.00 83.25 127 GLN A C 1
ATOM 1023 O O . GLN A 1 127 ? 8.226 9.636 -4.139 1.00 83.25 127 GLN A O 1
ATOM 1028 N N . GLY A 1 128 ? 8.329 10.095 -6.342 1.00 84.56 128 GLY A N 1
ATOM 1029 C CA . GLY A 1 128 ? 7.709 11.419 -6.287 1.00 84.56 128 GLY A CA 1
ATOM 1030 C C . GLY A 1 128 ? 8.719 12.535 -5.994 1.00 84.56 128 GLY A C 1
ATOM 1031 O O . GLY A 1 128 ? 9.886 12.284 -5.685 1.00 84.56 128 GLY A O 1
ATOM 1032 N N . GLN A 1 129 ? 8.272 13.788 -6.109 1.00 82.44 129 GLN A N 1
ATOM 1033 C CA . GLN A 1 129 ? 9.073 14.966 -5.771 1.00 82.44 129 GLN A CA 1
ATOM 1034 C C . GLN A 1 129 ? 8.696 15.477 -4.378 1.00 82.44 129 GLN A C 1
ATOM 1036 O O . GLN A 1 129 ? 7.583 15.946 -4.159 1.00 82.44 129 GLN A O 1
ATOM 1041 N N . TYR A 1 130 ? 9.632 15.390 -3.434 1.00 78.12 130 TYR A N 1
ATOM 1042 C CA . TYR A 1 130 ? 9.416 15.840 -2.053 1.00 78.12 130 TYR A CA 1
ATOM 1043 C C . TYR A 1 130 ? 9.771 17.316 -1.832 1.00 78.12 130 TYR A C 1
ATOM 1045 O O . TYR A 1 130 ? 9.221 17.957 -0.940 1.00 78.12 130 TYR A O 1
ATOM 1053 N N . TYR A 1 131 ? 10.695 17.857 -2.627 1.00 78.50 131 TYR A N 1
ATOM 1054 C CA . TYR A 1 131 ? 11.230 19.206 -2.456 1.00 78.50 131 TYR A CA 1
ATOM 1055 C C . TYR A 1 131 ? 10.732 20.115 -3.578 1.00 78.50 131 TYR A C 1
ATOM 1057 O O . TYR A 1 131 ? 11.083 19.895 -4.732 1.00 78.50 131 TYR A O 1
ATOM 1065 N N . ASN A 1 132 ? 9.944 21.136 -3.222 1.00 79.12 132 ASN A N 1
ATOM 1066 C CA . ASN A 1 132 ? 9.327 22.097 -4.147 1.00 79.12 132 ASN A CA 1
ATOM 1067 C C . ASN A 1 132 ? 8.610 21.441 -5.349 1.00 79.12 132 ASN A C 1
ATOM 1069 O O . ASN A 1 132 ? 8.983 21.716 -6.490 1.00 79.12 132 ASN A O 1
ATOM 1073 N N . PRO A 1 133 ? 7.601 20.578 -5.116 1.00 75.69 133 PRO A N 1
ATOM 1074 C CA . PRO A 1 133 ? 6.815 20.012 -6.208 1.00 75.69 133 PRO A CA 1
ATOM 1075 C C . PRO A 1 133 ? 6.041 21.124 -6.939 1.00 75.69 133 PRO A C 1
ATOM 1077 O O . PRO A 1 133 ? 5.448 21.987 -6.288 1.00 75.69 133 PRO A O 1
ATOM 1080 N N . THR A 1 134 ? 6.082 21.117 -8.273 1.00 62.88 134 THR A N 1
ATOM 1081 C CA . THR A 1 134 ? 5.304 22.024 -9.143 1.00 62.88 134 THR A CA 1
ATOM 1082 C C . THR A 1 134 ? 3.875 21.561 -9.341 1.00 62.88 134 THR A C 1
ATOM 1084 O O . THR A 1 134 ? 3.698 20.330 -9.486 1.00 62.88 134 THR A O 1
#

pLDDT: mean 92.24, std 8.67, range [48.94, 98.5]

Sequence (134 aa):
MEGVKPRNVIFILSDDHRFDFMGFTGKVPWLKTPNMDRLAKEGAYFRNTFVTTSLCSPSRASILTGLYSHTHTVVDNQAPDPPNLIFFPQYLQKVGYQTSFFGKWHMGGDSDDPRPGFDHWESFKGQGQYYNPT

Foldseek 3Di:
DPPDDDDDDDDDDDPPDDPCQAVVNCPDVPHYDPVVNCCVVVHPDDSDDDFLDPADQQSLLCQFQVDHCVVLVCPHLQTAHDPPRHGPLLVVVVVPDAAEDAEENSHHAADQDDDPNHPYGDYHGHPDDPPPDD

Radius of gyration: 17.0 Å; chains: 1; bounding box: 43×40×41 Å